Protein AF-A0A932PK89-F1 (afdb_monomer_lite)

Secondary structure (DSSP, 8-state):
----SSTTTTTHHHHGGG-S-------------HHHHHHHHHHHHHHHHHHHHHHHHHHHS-S---HHHHHHHHHHHHHHHHHHHHHHHHHHHHHHTS-----

Foldseek 3Di:
DDDPPVVVVVVVVVVVVPPPDPDPPPPPPDQCDPVNLVVLVVVLVVLVVVLVVLVVVLVVPPDDPDPVSVVSVVVSVVSVVVSVVSVVVSVVSVVVPDPPPDD

Sequence (103 aa):
MKNTWLSIALGLLFVSMLHAQNAPEKVVAGHPSSVEAQELRGDIDRLKVILNQMRTNLAFVQTSQTPLKHQFELETDAWQVILEQMDRRLKQMEERNQPEAGH

Structure (mmCIF, N/CA/C/O backbone):
data_AF-A0A932PK89-F1
#
_entry.id   AF-A0A932PK89-F1
#
loop_
_atom_site.group_PDB
_atom_site.id
_atom_site.type_symbol
_atom_site.label_atom_id
_atom_site.label_alt_id
_atom_site.label_comp_id
_atom_site.label_asym_id
_atom_site.label_entity_id
_atom_site.label_seq_id
_atom_site.pdbx_PDB_ins_code
_atom_site.Cartn_x
_atom_site.Cartn_y
_atom_site.Cartn_z
_atom_site.occupancy
_atom_site.B_iso_or_equiv
_atom_site.auth_seq_id
_atom_site.auth_comp_id
_atom_site.auth_asym_id
_atom_site.auth_atom_id
_atom_site.pdbx_PDB_model_num
ATOM 1 N N . MET A 1 1 ? 3.127 1.046 41.649 1.00 49.38 1 MET A N 1
ATOM 2 C CA . MET A 1 1 ? 4.149 1.768 40.860 1.00 49.38 1 MET A CA 1
ATOM 3 C C . MET A 1 1 ? 4.721 0.822 39.817 1.00 49.38 1 MET A C 1
ATOM 5 O O . MET A 1 1 ? 5.665 0.105 40.114 1.00 49.38 1 MET A O 1
ATOM 9 N N . LYS A 1 2 ? 4.092 0.726 38.645 1.00 52.34 2 LYS A N 1
ATOM 10 C CA . LYS A 1 2 ? 4.595 -0.038 37.498 1.00 52.34 2 LYS A CA 1
ATOM 11 C C . LYS A 1 2 ? 4.107 0.696 36.246 1.00 52.34 2 LYS A C 1
ATOM 13 O O . LYS A 1 2 ? 2.952 1.111 36.235 1.00 52.34 2 LYS A O 1
ATOM 18 N N . ASN A 1 3 ? 4.984 0.843 35.253 1.00 50.16 3 ASN A N 1
ATOM 19 C CA . ASN A 1 3 ? 4.711 1.305 33.881 1.00 50.16 3 ASN A CA 1
ATOM 20 C C . ASN A 1 3 ? 5.036 2.781 33.570 1.00 50.16 3 ASN A C 1
ATOM 22 O O . ASN A 1 3 ? 4.229 3.498 32.995 1.00 50.16 3 ASN A O 1
ATOM 26 N N . THR A 1 4 ? 6.268 3.205 33.857 1.00 54.84 4 THR A N 1
ATOM 27 C CA . THR A 1 4 ? 6.900 4.405 33.261 1.00 54.84 4 THR A CA 1
ATOM 28 C C . THR A 1 4 ? 7.865 4.087 32.109 1.00 54.84 4 THR A C 1
ATOM 30 O O . THR A 1 4 ? 8.472 4.991 31.549 1.00 54.84 4 THR A O 1
ATOM 33 N N . TRP A 1 5 ? 7.990 2.818 31.706 1.00 44.22 5 TRP A N 1
ATOM 34 C CA . TRP A 1 5 ? 8.956 2.388 30.682 1.00 44.22 5 TRP A CA 1
ATOM 35 C C . TRP A 1 5 ? 8.375 2.268 29.264 1.00 44.22 5 TRP A C 1
ATOM 37 O O . TRP A 1 5 ? 9.141 2.121 28.317 1.00 44.22 5 TRP A O 1
ATOM 47 N N . LEU A 1 6 ? 7.051 2.385 29.079 1.00 45.72 6 LEU A N 1
ATOM 48 C CA . LEU A 1 6 ? 6.449 2.371 27.735 1.00 45.72 6 LEU A CA 1
ATOM 49 C C . LEU A 1 6 ? 6.528 3.728 27.009 1.00 45.72 6 LEU A C 1
ATOM 51 O O . LEU A 1 6 ? 6.453 3.758 25.785 1.00 45.72 6 LEU A O 1
ATOM 55 N N . SER A 1 7 ? 6.730 4.841 27.723 1.00 43.59 7 SER A N 1
ATOM 56 C CA . SER A 1 7 ? 6.731 6.180 27.107 1.00 43.59 7 SER A CA 1
ATOM 57 C C . SER A 1 7 ? 8.035 6.547 26.390 1.00 43.59 7 SER A C 1
ATOM 59 O O . SER A 1 7 ? 8.051 7.504 25.624 1.00 43.59 7 SER A O 1
ATOM 61 N N . ILE A 1 8 ? 9.123 5.794 26.587 1.00 47.47 8 ILE A N 1
ATOM 62 C CA . ILE A 1 8 ? 10.408 6.062 25.913 1.00 47.47 8 ILE A CA 1
ATOM 63 C C . ILE A 1 8 ? 10.453 5.398 24.526 1.00 47.47 8 ILE A C 1
ATOM 65 O O . ILE A 1 8 ? 11.032 5.953 23.594 1.00 47.47 8 ILE A O 1
ATOM 69 N N . ALA A 1 9 ? 9.770 4.264 24.344 1.00 44.50 9 ALA A N 1
ATOM 70 C CA . ALA A 1 9 ? 9.743 3.557 23.062 1.00 44.50 9 ALA A CA 1
ATOM 71 C C . ALA A 1 9 ? 8.959 4.313 21.970 1.00 44.50 9 ALA A C 1
ATOM 73 O O . ALA A 1 9 ? 9.275 4.182 20.792 1.00 44.50 9 ALA A O 1
ATOM 74 N N . LEU A 1 10 ? 7.987 5.153 22.350 1.00 48.03 10 LEU A N 1
ATOM 75 C CA . LEU A 1 10 ? 7.197 5.942 21.397 1.00 48.03 10 LEU A CA 1
ATOM 76 C C . LEU A 1 10 ? 7.881 7.259 20.975 1.00 48.03 10 LEU A C 1
ATOM 78 O O . LEU A 1 10 ? 7.523 7.836 19.953 1.00 48.03 10 LEU A O 1
ATOM 82 N N . GLY A 1 11 ? 8.887 7.727 21.726 1.00 40.34 11 GLY A N 1
ATOM 83 C CA . GLY A 1 11 ? 9.631 8.954 21.408 1.00 40.34 11 GLY A CA 1
ATOM 84 C C . GLY A 1 11 ? 10.766 8.762 20.394 1.00 40.34 11 GLY A C 1
ATOM 85 O O . GLY A 1 11 ? 11.139 9.702 19.696 1.00 40.34 11 GLY A O 1
ATOM 86 N N . LEU A 1 12 ? 11.301 7.544 20.267 1.00 46.66 12 LEU A N 1
ATOM 87 C CA . LEU A 1 12 ? 12.472 7.263 19.423 1.00 46.66 12 LEU A CA 1
ATOM 88 C C . LEU A 1 12 ? 12.148 7.040 17.938 1.00 46.66 12 LEU A C 1
ATOM 90 O O . LEU A 1 12 ? 13.052 7.121 17.107 1.00 46.66 12 LEU A O 1
ATOM 94 N N . LEU A 1 13 ? 10.877 6.842 17.578 1.00 46.97 13 LEU A N 1
ATOM 95 C CA . LEU A 1 13 ? 10.464 6.774 16.170 1.00 46.97 13 LEU A CA 1
ATOM 96 C C . LEU A 1 13 ? 10.252 8.158 15.536 1.00 46.97 13 LEU A C 1
ATOM 98 O O . LEU A 1 13 ? 10.355 8.281 14.320 1.00 46.97 13 LEU A O 1
ATOM 102 N N . PHE A 1 14 ? 10.046 9.217 16.330 1.00 47.09 14 PHE A N 1
ATOM 103 C CA . PHE A 1 14 ? 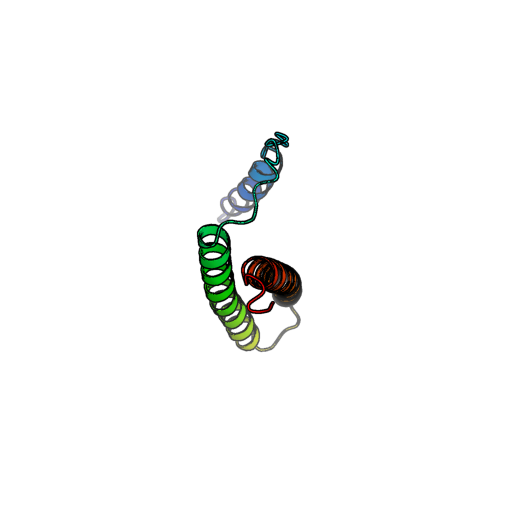9.831 10.571 15.797 1.00 47.09 14 PHE A CA 1
ATOM 104 C C . PHE A 1 14 ? 11.125 11.359 15.525 1.00 47.09 14 PHE A C 1
ATOM 106 O O . PHE A 1 14 ? 11.118 12.280 14.713 1.00 47.09 14 PHE A O 1
ATOM 113 N N . VAL A 1 15 ? 12.259 10.993 16.133 1.00 50.41 15 VAL A N 1
ATOM 114 C CA . VAL A 1 15 ? 13.535 11.722 15.949 1.00 50.41 15 VAL A CA 1
ATOM 115 C C . VAL A 1 15 ? 14.313 11.267 14.704 1.00 50.41 15 VAL A C 1
ATOM 117 O O . VAL A 1 15 ? 15.061 12.058 14.133 1.00 50.41 15 VAL A O 1
ATOM 120 N N . SER A 1 16 ? 14.090 10.045 14.202 1.00 42.69 16 SER A N 1
ATOM 121 C CA . SER A 1 16 ? 14.768 9.570 12.978 1.00 42.69 16 SER A CA 1
ATOM 122 C C . SER A 1 16 ? 14.267 10.237 11.691 1.00 42.69 16 SER A C 1
ATOM 124 O O . SER A 1 16 ? 14.961 10.197 10.679 1.00 42.69 16 SER A O 1
ATOM 126 N N . MET A 1 17 ? 13.103 10.896 11.712 1.00 45.72 17 MET A N 1
ATOM 127 C CA . MET A 1 17 ? 12.510 11.478 10.501 1.00 45.72 17 MET A CA 1
ATOM 128 C C . MET A 1 17 ? 13.026 12.888 10.159 1.00 45.72 17 MET A C 1
ATOM 130 O O . MET A 1 17 ? 12.781 13.374 9.061 1.00 45.72 17 MET A O 1
ATOM 134 N N . LEU A 1 18 ? 13.789 13.535 11.050 1.00 50.97 18 LEU A N 1
ATOM 135 C CA . LEU A 1 18 ? 14.327 14.888 10.827 1.00 50.97 18 LEU A CA 1
ATOM 136 C C . LEU A 1 18 ? 15.782 14.933 10.325 1.00 50.97 18 LEU A C 1
ATOM 138 O O . LEU A 1 18 ? 16.288 16.020 10.066 1.00 50.97 18 LEU A O 1
ATOM 142 N N . HIS A 1 19 ? 16.459 13.788 10.173 1.00 50.16 19 HIS A N 1
ATOM 143 C CA . HIS A 1 19 ? 17.871 13.721 9.752 1.00 50.16 19 HIS A CA 1
ATOM 144 C C . HIS A 1 19 ? 18.112 13.054 8.389 1.00 50.16 19 HIS A C 1
ATOM 146 O O . HIS A 1 19 ? 19.263 12.924 7.970 1.00 50.16 19 HIS A O 1
ATOM 152 N N . ALA A 1 20 ? 17.063 12.682 7.649 1.00 40.38 20 ALA A N 1
ATOM 153 C CA . ALA A 1 20 ? 17.201 12.205 6.273 1.00 40.38 20 ALA A CA 1
ATOM 154 C C . ALA A 1 20 ? 17.361 13.395 5.312 1.00 40.38 20 ALA A C 1
ATOM 156 O O . ALA A 1 20 ? 16.436 13.845 4.645 1.00 40.38 20 ALA A O 1
ATOM 157 N N . GLN A 1 21 ? 18.572 13.937 5.353 1.00 42.41 21 GLN A N 1
ATOM 158 C CA . GLN A 1 21 ? 19.267 14.732 4.353 1.00 42.41 21 GLN A CA 1
ATOM 159 C C . GLN A 1 21 ? 18.590 14.793 2.972 1.00 42.41 21 GLN A C 1
ATOM 161 O O . GLN A 1 21 ? 18.643 13.848 2.189 1.00 42.41 21 GLN A O 1
ATOM 166 N N . ASN A 1 22 ? 18.072 15.977 2.639 1.00 49.50 22 ASN A N 1
ATOM 167 C CA . ASN A 1 22 ? 17.927 16.439 1.262 1.00 49.50 22 ASN A CA 1
ATOM 168 C C . ASN A 1 22 ? 19.327 16.629 0.653 1.00 49.50 22 ASN A C 1
ATOM 170 O O . ASN A 1 22 ? 19.839 17.746 0.580 1.00 49.50 22 ASN A O 1
ATOM 174 N N . ALA A 1 23 ? 19.961 15.538 0.235 1.00 46.69 23 ALA A N 1
ATOM 175 C CA . ALA A 1 23 ? 20.981 15.606 -0.796 1.00 46.69 23 ALA A CA 1
ATOM 176 C C . ALA A 1 23 ? 20.247 15.606 -2.148 1.00 46.69 23 ALA A C 1
ATOM 178 O O . ALA A 1 23 ? 19.472 14.682 -2.400 1.00 46.69 23 ALA A O 1
ATOM 179 N N . PRO A 1 24 ? 20.436 16.608 -3.025 1.00 47.59 24 PRO A N 1
ATOM 180 C CA . PRO A 1 24 ? 19.982 16.493 -4.400 1.00 47.59 24 PRO A CA 1
ATOM 181 C C . PRO A 1 24 ? 20.883 15.466 -5.087 1.00 47.59 24 PRO A C 1
ATOM 183 O O . PRO A 1 24 ? 21.934 15.800 -5.637 1.00 47.59 24 PRO A O 1
ATOM 186 N N . GLU A 1 25 ? 20.502 14.193 -5.007 1.00 46.31 25 GLU A N 1
ATOM 187 C CA . GLU A 1 25 ? 21.102 13.167 -5.838 1.00 46.31 25 GLU A CA 1
ATOM 188 C C . GLU A 1 25 ? 20.790 13.539 -7.288 1.00 46.31 25 GLU A C 1
ATOM 190 O O . GLU A 1 25 ? 19.639 13.681 -7.707 1.00 46.31 25 GLU A O 1
ATOM 195 N N . LYS A 1 26 ? 21.859 13.842 -8.018 1.00 48.66 26 LYS A N 1
ATOM 196 C CA . LYS A 1 26 ? 21.868 14.226 -9.421 1.00 48.66 26 LYS A CA 1
ATOM 197 C C . LYS A 1 26 ? 21.039 13.211 -10.207 1.00 48.66 26 LYS A C 1
ATOM 199 O O . LYS A 1 26 ? 21.517 12.113 -10.474 1.00 48.66 26 LYS A O 1
ATOM 204 N N . VAL A 1 27 ? 19.820 13.595 -10.591 1.00 45.44 27 VAL A N 1
ATOM 205 C CA . VAL A 1 27 ? 18.968 12.816 -11.494 1.00 45.44 27 VAL A CA 1
ATOM 206 C C . VAL A 1 27 ? 19.680 12.774 -12.840 1.00 45.44 27 VAL A C 1
ATOM 208 O O . VAL A 1 27 ? 19.546 13.665 -13.679 1.00 45.44 27 VAL A O 1
ATOM 211 N N . VAL A 1 28 ? 20.519 11.758 -13.023 1.00 49.22 28 VAL A N 1
ATOM 212 C CA . VAL A 1 28 ? 20.955 11.335 -14.343 1.00 49.22 28 VAL A CA 1
ATOM 213 C C . VAL A 1 28 ? 19.672 10.905 -15.031 1.00 49.22 28 VAL A C 1
ATOM 215 O O . VAL A 1 28 ? 19.090 9.882 -14.687 1.00 49.22 28 VAL A O 1
ATOM 218 N N . ALA A 1 29 ? 19.191 11.740 -15.948 1.00 48.00 29 ALA A N 1
ATOM 219 C CA . ALA A 1 29 ? 18.117 11.409 -16.869 1.00 48.00 29 ALA A CA 1
ATOM 220 C C . ALA A 1 29 ? 18.612 10.302 -17.818 1.00 48.00 29 ALA A C 1
ATOM 222 O O . ALA A 1 29 ? 18.921 10.542 -18.982 1.00 48.00 29 ALA A O 1
ATOM 223 N N . GLY A 1 30 ? 18.783 9.097 -17.278 1.00 50.53 30 GLY A N 1
ATOM 224 C CA . GLY A 1 30 ? 18.934 7.862 -18.024 1.00 50.53 30 GLY A CA 1
ATOM 225 C C . GLY A 1 30 ? 17.550 7.338 -18.373 1.00 50.53 30 GLY A C 1
ATOM 226 O O . GLY A 1 30 ? 1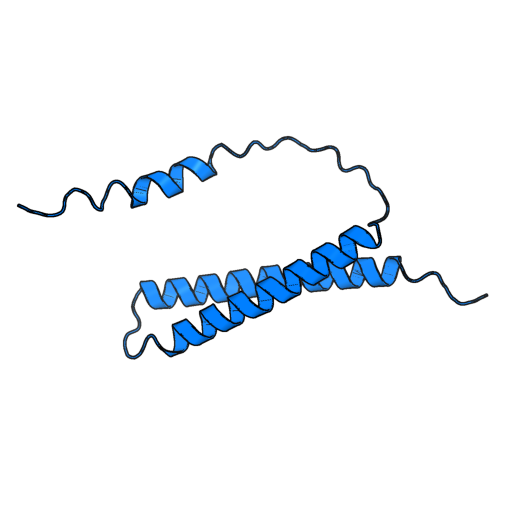6.596 7.524 -17.617 1.00 50.53 30 GLY A O 1
ATOM 227 N N . HIS A 1 31 ? 17.423 6.716 -19.542 1.00 58.62 31 HIS A N 1
ATOM 228 C CA . HIS A 1 31 ? 16.224 5.950 -19.862 1.00 58.62 31 HIS A CA 1
ATOM 229 C C . HIS A 1 31 ? 16.000 4.913 -18.751 1.00 58.62 31 HIS A C 1
ATOM 231 O O . HIS A 1 31 ? 16.977 4.254 -18.389 1.00 58.62 31 HIS A O 1
ATOM 237 N N . PRO A 1 32 ? 14.775 4.774 -18.207 1.00 61.22 32 PRO A N 1
ATOM 238 C CA . PRO A 1 32 ? 14.511 3.788 -17.168 1.00 61.22 32 PRO A CA 1
ATOM 239 C C . PRO A 1 32 ? 14.853 2.409 -17.721 1.00 61.22 32 PRO A C 1
ATOM 241 O O . PRO A 1 32 ? 14.239 1.950 -18.691 1.00 61.22 32 PRO A O 1
ATOM 244 N N . SER A 1 33 ? 15.876 1.778 -17.150 1.00 72.44 33 SER A N 1
ATOM 245 C CA . SER A 1 33 ? 16.340 0.482 -17.629 1.00 72.44 33 SER A CA 1
ATOM 246 C C . SER A 1 33 ? 15.248 -0.575 -17.429 1.00 72.44 33 SER A C 1
ATOM 248 O O . SER A 1 33 ? 14.407 -0.475 -16.534 1.00 72.44 33 SER A O 1
ATOM 250 N N . SER A 1 34 ? 15.233 -1.617 -18.263 1.00 79.12 34 SER A N 1
ATOM 251 C CA . SER A 1 34 ? 14.292 -2.738 -18.099 1.00 79.12 34 SER A CA 1
ATOM 252 C C . SER A 1 34 ? 14.395 -3.394 -16.713 1.00 79.12 34 SER A C 1
ATOM 254 O O . SER A 1 34 ? 13.403 -3.914 -16.206 1.00 79.12 34 SER A O 1
ATOM 256 N N . VAL A 1 35 ? 15.573 -3.314 -16.087 1.00 85.25 35 VAL A N 1
ATOM 257 C CA . VAL A 1 35 ? 15.842 -3.776 -14.720 1.00 85.25 35 VAL A CA 1
ATOM 258 C C . VAL A 1 35 ? 15.062 -2.950 -13.695 1.00 85.25 35 VAL A C 1
ATOM 260 O O . VAL A 1 35 ? 14.353 -3.528 -12.877 1.00 85.25 35 VAL A O 1
ATOM 263 N N . GLU A 1 36 ? 15.096 -1.618 -13.784 1.00 88.06 36 GLU A N 1
ATOM 264 C CA . GLU A 1 36 ? 14.345 -0.732 -12.876 1.00 88.06 36 GLU A CA 1
ATOM 265 C C . GLU A 1 36 ? 12.830 -0.970 -12.953 1.00 88.06 36 GLU A C 1
ATOM 267 O O . GLU A 1 36 ? 12.141 -0.978 -11.932 1.00 88.06 36 GLU A O 1
ATOM 272 N N . ALA A 1 37 ? 12.295 -1.204 -14.157 1.00 90.81 37 ALA A N 1
ATOM 273 C CA . ALA A 1 37 ? 10.879 -1.532 -14.327 1.00 90.81 37 ALA A CA 1
ATOM 274 C C . ALA A 1 37 ? 10.524 -2.877 -13.665 1.00 90.81 37 ALA A C 1
ATOM 276 O O . ALA A 1 37 ? 9.469 -3.012 -13.043 1.00 90.81 37 ALA A O 1
ATOM 277 N N . GLN A 1 38 ? 11.414 -3.868 -13.758 1.00 91.56 38 GLN A N 1
ATOM 278 C CA . GLN A 1 38 ? 11.214 -5.178 -13.143 1.00 91.56 38 GLN A CA 1
ATOM 279 C C . GLN A 1 38 ? 11.279 -5.118 -11.610 1.00 91.56 38 GLN A C 1
ATOM 281 O O . GLN A 1 38 ? 10.455 -5.743 -10.939 1.00 91.56 38 GLN A O 1
ATOM 286 N N . GLU A 1 39 ? 12.212 -4.347 -11.054 1.00 94.44 39 GLU A N 1
ATOM 287 C CA . GLU A 1 39 ? 12.310 -4.105 -9.611 1.00 94.44 39 GLU A CA 1
ATOM 288 C C . GLU A 1 39 ? 11.056 -3.401 -9.083 1.00 94.44 39 GLU A C 1
ATOM 290 O O . GLU A 1 39 ? 10.422 -3.891 -8.145 1.00 94.44 39 GLU A O 1
ATOM 295 N N . LEU A 1 40 ? 10.625 -2.325 -9.753 1.00 95.12 40 LEU A N 1
ATOM 296 C CA . LEU A 1 40 ? 9.414 -1.588 -9.389 1.00 95.12 40 LEU A CA 1
ATOM 297 C C . LEU A 1 40 ? 8.165 -2.480 -9.428 1.00 95.12 40 LEU A C 1
ATOM 299 O O . LEU A 1 40 ? 7.315 -2.394 -8.540 1.00 95.12 40 LEU A O 1
ATOM 303 N N . ARG A 1 41 ? 8.055 -3.362 -10.428 1.00 96.69 41 ARG A N 1
ATOM 304 C CA . ARG A 1 41 ? 6.973 -4.352 -10.511 1.00 96.69 41 ARG A CA 1
ATOM 305 C C . ARG A 1 41 ? 6.990 -5.307 -9.318 1.00 96.69 41 ARG A C 1
ATOM 307 O O . ARG A 1 41 ? 5.948 -5.519 -8.700 1.00 96.69 41 ARG A O 1
ATOM 314 N N . GLY A 1 42 ? 8.166 -5.816 -8.950 1.00 97.25 42 GLY A N 1
ATOM 315 C CA . GLY A 1 42 ? 8.330 -6.671 -7.773 1.00 97.25 42 GLY A CA 1
ATOM 316 C C . GLY A 1 42 ? 7.919 -5.982 -6.468 1.00 97.25 42 GLY A C 1
ATOM 317 O O . GLY A 1 42 ? 7.266 -6.595 -5.621 1.00 97.25 42 GLY A O 1
ATOM 318 N N . ASP A 1 43 ? 8.248 -4.702 -6.312 1.00 97.19 43 ASP A N 1
ATOM 319 C CA . ASP A 1 43 ? 7.868 -3.927 -5.130 1.00 97.19 43 ASP A CA 1
ATOM 320 C C . ASP A 1 43 ? 6.364 -3.646 -5.070 1.00 97.19 43 ASP A C 1
ATOM 322 O O . ASP A 1 43 ? 5.754 -3.791 -4.007 1.00 97.19 43 ASP A O 1
ATOM 326 N N . ILE A 1 44 ? 5.738 -3.327 -6.207 1.00 98.12 44 ILE A N 1
ATOM 327 C CA . ILE A 1 44 ? 4.279 -3.176 -6.303 1.00 98.12 44 ILE A CA 1
ATOM 328 C C . ILE A 1 44 ? 3.575 -4.469 -5.881 1.00 98.12 44 ILE A C 1
ATOM 330 O O . ILE A 1 44 ? 2.623 -4.417 -5.099 1.00 98.12 44 ILE A O 1
ATOM 334 N N . ASP A 1 45 ? 4.041 -5.628 -6.349 1.00 97.94 45 ASP A N 1
ATOM 335 C CA . ASP A 1 45 ? 3.427 -6.917 -6.016 1.00 97.94 45 ASP A CA 1
ATOM 336 C C . ASP A 1 45 ? 3.526 -7.226 -4.515 1.00 97.94 45 ASP A C 1
ATOM 338 O O . ASP A 1 45 ? 2.542 -7.640 -3.894 1.00 97.94 45 ASP A O 1
ATOM 342 N N . ARG A 1 46 ? 4.675 -6.945 -3.889 1.00 98.00 46 ARG A N 1
ATOM 343 C CA . ARG A 1 46 ? 4.844 -7.085 -2.432 1.00 98.00 46 ARG A CA 1
ATOM 344 C C . ARG A 1 46 ? 3.919 -6.146 -1.660 1.00 98.00 46 ARG A C 1
ATOM 346 O O . ARG A 1 46 ? 3.264 -6.575 -0.708 1.00 98.00 46 ARG A O 1
ATOM 353 N N . LEU A 1 47 ? 3.831 -4.881 -2.070 1.00 97.50 47 LEU A N 1
ATOM 354 C CA . LEU A 1 47 ? 2.975 -3.897 -1.407 1.00 97.50 47 LEU A CA 1
ATOM 355 C C . LEU A 1 47 ? 1.488 -4.246 -1.539 1.00 97.50 47 LEU A C 1
ATOM 357 O O . LEU A 1 47 ? 0.752 -4.086 -0.566 1.00 97.50 47 LEU A O 1
ATOM 361 N N . LYS A 1 48 ? 1.046 -4.801 -2.678 1.00 98.06 48 LYS A N 1
ATOM 362 C CA . LYS A 1 48 ? -0.329 -5.312 -2.851 1.00 98.06 48 LYS A CA 1
ATOM 363 C C . LYS A 1 48 ? -0.665 -6.376 -1.800 1.00 98.06 48 LYS A C 1
ATOM 365 O O . LYS A 1 48 ? -1.743 -6.327 -1.206 1.00 98.06 48 LYS A O 1
ATOM 370 N N . VAL A 1 49 ? 0.262 -7.300 -1.529 1.00 97.94 49 VAL A N 1
ATOM 371 C CA . VAL A 1 49 ? 0.087 -8.342 -0.500 1.00 97.94 49 VAL A CA 1
ATOM 372 C C . VAL A 1 49 ? -0.022 -7.730 0.898 1.00 97.94 49 VAL A C 1
ATOM 374 O O . VAL A 1 49 ? -0.952 -8.056 1.637 1.00 97.94 49 VAL A O 1
ATOM 377 N N . ILE A 1 50 ? 0.884 -6.814 1.252 1.00 97.31 50 ILE A N 1
ATOM 378 C CA . ILE A 1 50 ? 0.884 -6.150 2.567 1.00 97.31 50 ILE A CA 1
ATOM 379 C C . ILE A 1 50 ? -0.408 -5.354 2.773 1.00 97.31 50 ILE A C 1
ATOM 381 O O . ILE A 1 50 ? -1.059 -5.488 3.809 1.00 97.31 50 ILE A O 1
ATOM 385 N N . LEU A 1 51 ? -0.821 -4.573 1.775 1.00 96.81 51 LEU A N 1
ATOM 386 C CA . LEU A 1 51 ? -2.032 -3.761 1.844 1.00 96.81 51 LEU A CA 1
ATOM 387 C C . LEU A 1 51 ? -3.287 -4.627 2.012 1.00 96.81 51 LEU A C 1
ATOM 389 O O . LEU A 1 51 ? -4.192 -4.288 2.777 1.00 96.81 51 LEU A O 1
ATOM 393 N N . ASN A 1 52 ? -3.328 -5.786 1.351 1.00 96.06 52 ASN A N 1
ATOM 394 C CA . ASN A 1 52 ? -4.407 -6.747 1.542 1.00 96.06 52 ASN A CA 1
ATOM 395 C C . ASN A 1 52 ? -4.422 -7.328 2.967 1.00 96.06 52 ASN A C 1
ATOM 397 O O . ASN A 1 52 ? -5.493 -7.493 3.559 1.00 96.06 52 ASN A O 1
ATOM 401 N N . GLN A 1 53 ? -3.249 -7.586 3.552 1.00 95.56 53 GLN A N 1
ATOM 402 C CA . GLN A 1 53 ? -3.151 -8.022 4.944 1.00 95.56 53 GLN A CA 1
ATOM 403 C C . GLN A 1 53 ? -3.620 -6.932 5.917 1.00 95.56 53 GLN A C 1
ATOM 405 O O . GLN A 1 53 ? -4.343 -7.242 6.860 1.00 95.56 53 GLN A O 1
ATOM 410 N N . MET A 1 54 ? -3.280 -5.661 5.680 1.00 93.50 54 MET A N 1
ATOM 411 C CA . MET A 1 54 ? -3.763 -4.537 6.497 1.00 93.50 54 MET A CA 1
ATOM 412 C C . MET A 1 54 ? -5.293 -4.442 6.478 1.00 93.50 54 MET A C 1
ATOM 414 O O . MET A 1 54 ? -5.914 -4.371 7.538 1.00 93.50 54 MET A O 1
ATOM 418 N N . ARG A 1 55 ? -5.913 -4.543 5.294 1.00 92.69 55 ARG A N 1
ATOM 419 C CA . ARG A 1 55 ? -7.381 -4.557 5.138 1.00 92.69 55 ARG A CA 1
ATOM 420 C C . ARG A 1 55 ? -8.033 -5.740 5.844 1.00 92.69 55 ARG A C 1
ATOM 422 O O . ARG A 1 55 ? -9.048 -5.584 6.518 1.00 92.69 55 ARG A O 1
ATOM 429 N N . THR A 1 56 ? -7.428 -6.917 5.713 1.00 91.06 56 THR A N 1
ATOM 430 C CA . THR A 1 56 ? -7.886 -8.138 6.380 1.00 91.06 56 THR A CA 1
ATOM 431 C C . THR A 1 56 ? -7.825 -7.975 7.898 1.00 91.06 56 THR A C 1
ATOM 433 O O . THR A 1 56 ? -8.816 -8.213 8.584 1.00 91.06 56 THR A O 1
ATOM 436 N N . ASN A 1 57 ? -6.701 -7.487 8.428 1.00 87.69 57 ASN A N 1
ATOM 437 C CA . ASN A 1 57 ? -6.534 -7.212 9.854 1.00 87.69 57 ASN A CA 1
ATOM 438 C C . ASN A 1 57 ? -7.573 -6.203 10.355 1.00 87.69 57 ASN A C 1
ATOM 440 O O . ASN A 1 57 ? -8.177 -6.420 11.402 1.00 87.69 57 ASN A O 1
ATOM 444 N N . LEU A 1 58 ? -7.825 -5.139 9.589 1.00 87.94 58 LEU A N 1
ATOM 445 C CA . LEU A 1 58 ? -8.815 -4.118 9.919 1.00 87.94 58 LEU A CA 1
ATOM 446 C C . LEU A 1 58 ? -10.237 -4.695 10.017 1.00 87.94 58 LEU A C 1
ATOM 448 O O . LEU A 1 58 ? -10.985 -4.324 10.921 1.00 87.94 58 LEU A O 1
ATOM 452 N N . ALA A 1 59 ? -10.598 -5.641 9.144 1.00 85.06 59 ALA A N 1
ATOM 453 C CA . ALA A 1 59 ? -11.889 -6.329 9.198 1.00 85.06 59 ALA A CA 1
ATOM 454 C C . ALA A 1 59 ? -12.064 -7.178 10.475 1.00 85.06 59 ALA A C 1
ATOM 456 O O . ALA A 1 59 ? -13.185 -7.344 10.957 1.00 85.06 59 ALA A O 1
ATOM 457 N N . PHE A 1 60 ? -10.966 -7.676 11.057 1.00 81.44 60 PHE A N 1
ATOM 458 C CA . PHE A 1 60 ? -10.973 -8.410 12.327 1.00 81.44 60 PHE A CA 1
ATOM 459 C C . PHE A 1 60 ? -10.975 -7.512 13.568 1.00 81.44 60 PHE A C 1
ATOM 461 O O . PHE A 1 60 ? -11.236 -8.007 14.667 1.00 81.44 60 PHE A O 1
ATOM 468 N N . VAL A 1 61 ? -10.754 -6.200 13.425 1.00 79.25 61 VAL A N 1
ATOM 469 C CA . VAL A 1 61 ? -10.954 -5.227 14.511 1.00 79.25 61 VAL A CA 1
ATOM 470 C C . VAL A 1 61 ? -12.462 -5.005 14.683 1.00 79.25 61 VAL A C 1
ATOM 472 O O . VAL A 1 61 ? -13.057 -4.024 14.230 1.00 79.25 61 VAL A O 1
ATOM 475 N N . GLN A 1 62 ? -13.104 -5.998 15.299 1.00 63.53 62 GLN A N 1
ATOM 476 C CA . GLN A 1 62 ? -14.540 -6.047 15.520 1.00 63.53 62 GLN A CA 1
ATOM 477 C C . GLN A 1 62 ? -14.933 -5.076 16.650 1.00 63.53 62 GLN A C 1
ATOM 479 O O . GLN A 1 62 ? -14.376 -5.115 17.743 1.00 63.53 62 GLN A O 1
ATOM 484 N N . THR A 1 63 ? -15.964 -4.264 16.395 1.00 59.16 63 THR A N 1
ATOM 485 C CA . THR A 1 63 ? -16.904 -3.659 17.373 1.00 59.16 63 THR A CA 1
ATOM 486 C C . THR A 1 63 ? -16.682 -2.272 17.991 1.00 59.16 63 THR A C 1
ATOM 488 O O . THR A 1 63 ? -17.574 -1.813 18.697 1.00 59.16 63 THR A O 1
ATOM 491 N N . SER A 1 64 ? -15.639 -1.499 17.683 1.00 60.78 64 SER A N 1
ATOM 492 C CA . SER A 1 64 ? -15.647 -0.072 18.078 1.00 60.78 64 SER A CA 1
ATOM 493 C C . SER A 1 64 ? -14.936 0.828 17.074 1.00 60.78 64 SER A C 1
ATOM 495 O O . SER A 1 64 ? -13.850 0.507 16.593 1.00 60.78 64 SER A O 1
ATOM 497 N N . GLN A 1 65 ? -15.561 1.967 16.745 1.00 68.25 65 GLN A N 1
ATOM 498 C CA . GLN A 1 65 ? -14.872 3.092 16.113 1.00 68.25 65 GLN A CA 1
ATOM 499 C C . GLN A 1 65 ? -13.891 3.662 17.136 1.00 68.25 65 GLN A C 1
ATOM 501 O O . GLN A 1 65 ? -14.192 4.593 17.879 1.00 68.25 65 GLN A O 1
ATOM 506 N N . THR A 1 66 ? -12.735 3.020 17.243 1.00 81.75 66 THR A N 1
ATOM 507 C CA . THR A 1 66 ? -11.636 3.520 18.054 1.00 81.75 66 THR A CA 1
ATOM 508 C C . THR A 1 66 ? -10.778 4.448 17.199 1.00 81.75 66 THR A C 1
ATOM 510 O O . THR A 1 66 ? -10.651 4.218 15.992 1.00 81.75 66 THR A O 1
ATOM 513 N N . PRO A 1 67 ? -10.131 5.461 17.800 1.00 84.25 67 PRO A N 1
ATOM 514 C CA . PRO A 1 67 ? -9.149 6.281 17.093 1.00 84.25 67 PRO A CA 1
ATOM 515 C C . PRO A 1 67 ? -8.066 5.444 16.397 1.00 84.25 67 PRO A C 1
ATOM 517 O O . PRO A 1 67 ? -7.650 5.771 15.293 1.00 84.25 67 PRO A O 1
ATOM 520 N N . LEU A 1 68 ? -7.669 4.319 17.002 1.00 84.75 68 LEU A N 1
ATOM 521 C CA . LEU A 1 68 ? -6.686 3.402 16.428 1.00 84.75 68 LEU A CA 1
ATOM 522 C C . LEU A 1 68 ? -7.195 2.719 15.150 1.00 84.75 68 LEU A C 1
ATOM 524 O O . LEU A 1 68 ? -6.463 2.628 14.171 1.00 84.75 68 LEU A O 1
ATOM 528 N N . LYS A 1 69 ? -8.455 2.267 15.133 1.00 87.19 69 LYS A N 1
ATOM 529 C CA . LYS A 1 69 ? -9.072 1.706 13.924 1.00 87.19 69 LYS A CA 1
ATOM 530 C C . LYS A 1 69 ? -9.095 2.738 12.796 1.00 87.19 69 LYS A C 1
ATOM 532 O O . LYS A 1 69 ? -8.703 2.425 11.677 1.00 87.19 69 LYS A O 1
ATOM 537 N N . HIS A 1 70 ? -9.512 3.961 13.115 1.00 89.75 70 HIS A N 1
ATOM 538 C CA . HIS A 1 70 ? -9.570 5.040 12.137 1.00 89.75 70 HIS A CA 1
ATOM 539 C C . HIS A 1 70 ? -8.184 5.397 11.583 1.00 89.75 70 HIS A C 1
ATOM 541 O O . HIS A 1 70 ? -8.029 5.622 10.388 1.00 89.75 70 HIS A O 1
ATOM 547 N N . GLN A 1 71 ? -7.150 5.376 12.427 1.00 89.69 71 GLN A N 1
ATOM 548 C CA . GLN A 1 71 ? -5.777 5.570 11.971 1.00 89.69 71 GLN A CA 1
ATOM 549 C C . GLN A 1 71 ? -5.353 4.496 10.954 1.00 89.69 71 GLN A C 1
ATOM 551 O O . GLN A 1 71 ? -4.790 4.834 9.917 1.00 89.69 71 GLN A O 1
ATOM 556 N N . PHE A 1 72 ? -5.674 3.222 11.196 1.00 91.12 72 PHE A N 1
ATOM 557 C CA . PHE A 1 72 ? -5.378 2.153 10.236 1.00 91.12 72 PHE A CA 1
ATOM 558 C C . PHE A 1 72 ? -6.163 2.277 8.921 1.00 91.12 72 PHE A C 1
ATOM 560 O O . PHE A 1 72 ? -5.638 1.909 7.868 1.00 91.12 72 PHE A O 1
ATOM 567 N N . GLU A 1 73 ? -7.395 2.795 8.957 1.00 92.44 73 GLU A N 1
ATOM 568 C CA . GLU A 1 73 ? -8.169 3.131 7.751 1.00 92.44 73 GLU A CA 1
ATOM 569 C C . GLU A 1 73 ? -7.434 4.191 6.920 1.00 92.44 73 GLU A C 1
ATOM 571 O O . GLU A 1 73 ? -7.136 3.953 5.751 1.00 92.44 73 GLU A O 1
ATOM 576 N N . LEU A 1 74 ? -7.037 5.304 7.547 1.00 95.19 74 LEU A N 1
ATOM 577 C CA . LEU A 1 74 ? -6.305 6.384 6.878 1.00 95.19 74 LEU A CA 1
ATOM 578 C C . LEU A 1 74 ? -4.961 5.917 6.302 1.00 95.19 74 LEU A C 1
ATOM 580 O O . LEU A 1 74 ? -4.601 6.290 5.187 1.00 95.19 74 LEU A O 1
ATOM 584 N N . GLU A 1 75 ? -4.216 5.093 7.040 1.00 94.69 75 GLU A N 1
ATOM 585 C CA . GLU A 1 75 ? -2.951 4.530 6.560 1.00 94.69 75 GLU A CA 1
ATOM 586 C C . GLU A 1 75 ? -3.172 3.595 5.363 1.00 94.69 75 GLU A C 1
ATOM 588 O O . GLU A 1 75 ? -2.432 3.664 4.382 1.00 94.69 75 GLU A O 1
ATOM 593 N N . THR A 1 76 ? -4.216 2.760 5.398 1.00 95.25 76 THR A N 1
ATOM 594 C CA . THR A 1 76 ? -4.589 1.891 4.269 1.00 95.25 76 THR A CA 1
ATOM 595 C C . THR A 1 76 ? -4.914 2.716 3.021 1.00 95.25 76 THR A C 1
ATOM 597 O O . THR A 1 76 ? -4.469 2.373 1.923 1.00 95.25 76 THR A O 1
ATOM 600 N N . ASP A 1 77 ? -5.642 3.821 3.180 1.00 96.56 77 ASP A N 1
ATOM 601 C CA . ASP A 1 77 ? -5.993 4.715 2.075 1.00 96.56 77 ASP A CA 1
ATOM 602 C C . ASP A 1 77 ? -4.761 5.439 1.513 1.00 96.56 77 ASP A C 1
ATOM 604 O O . ASP A 1 77 ? -4.572 5.503 0.296 1.00 96.56 77 ASP A O 1
ATOM 608 N N . ALA A 1 78 ? -3.864 5.919 2.378 1.00 97.50 78 ALA A N 1
ATOM 609 C CA . ALA A 1 78 ? -2.621 6.561 1.956 1.00 97.50 78 ALA A CA 1
ATOM 610 C C . ALA A 1 78 ? -1.724 5.603 1.152 1.00 97.50 78 ALA A C 1
ATOM 612 O O . ALA A 1 78 ? -1.227 5.959 0.078 1.00 97.50 78 ALA A O 1
ATOM 613 N N . TRP A 1 79 ? -1.555 4.367 1.630 1.00 97.06 79 TRP A N 1
ATOM 614 C CA . TRP A 1 79 ? -0.771 3.353 0.925 1.00 97.06 79 TRP A CA 1
ATOM 615 C C . TRP A 1 79 ? -1.399 2.944 -0.407 1.00 97.06 79 TRP A C 1
ATOM 617 O O . TRP A 1 79 ? -0.666 2.723 -1.371 1.00 97.06 79 TRP A O 1
ATOM 627 N N . GLN A 1 80 ? -2.731 2.905 -0.502 1.00 97.94 80 GLN A N 1
ATOM 628 C CA . GLN A 1 80 ? -3.424 2.676 -1.771 1.00 97.94 80 GLN A CA 1
ATOM 629 C C . GLN A 1 80 ? -3.084 3.767 -2.801 1.00 97.94 80 GLN A C 1
ATOM 631 O O . GLN A 1 80 ? -2.745 3.441 -3.938 1.00 97.94 80 GLN A O 1
ATOM 636 N N . VAL A 1 81 ? -3.097 5.047 -2.409 1.00 98.12 81 VAL A N 1
ATOM 637 C CA . VAL A 1 81 ? -2.744 6.162 -3.310 1.00 98.12 81 VAL A CA 1
ATOM 638 C C . VAL A 1 81 ? -1.301 6.049 -3.807 1.00 98.12 81 VAL A C 1
ATOM 640 O O . VAL A 1 81 ? -1.038 6.247 -4.997 1.00 98.12 81 VAL A O 1
ATOM 643 N N . ILE A 1 82 ? -0.360 5.712 -2.921 1.00 96.88 82 ILE A N 1
ATOM 644 C CA . ILE A 1 82 ? 1.052 5.514 -3.286 1.00 96.88 82 ILE A CA 1
ATOM 645 C C . ILE A 1 82 ? 1.187 4.349 -4.273 1.00 96.88 82 ILE A C 1
ATOM 647 O O . ILE A 1 82 ? 1.857 4.480 -5.299 1.00 96.88 82 ILE A O 1
ATOM 651 N N . LEU A 1 83 ? 0.506 3.234 -4.007 1.00 97.81 83 LEU A N 1
ATOM 652 C CA . LEU A 1 83 ? 0.533 2.053 -4.864 1.00 97.81 83 LEU A CA 1
ATOM 653 C C . LEU A 1 83 ? 0.011 2.357 -6.273 1.00 97.81 83 LEU A C 1
ATOM 655 O O . LEU A 1 83 ? 0.625 1.964 -7.261 1.00 97.81 83 LEU A O 1
ATOM 659 N N . GLU A 1 84 ? -1.073 3.124 -6.383 1.00 97.94 84 GLU A N 1
ATOM 660 C CA . GLU A 1 84 ? -1.611 3.569 -7.671 1.00 97.94 84 GLU A CA 1
ATOM 661 C C . GLU A 1 84 ? -0.657 4.500 -8.428 1.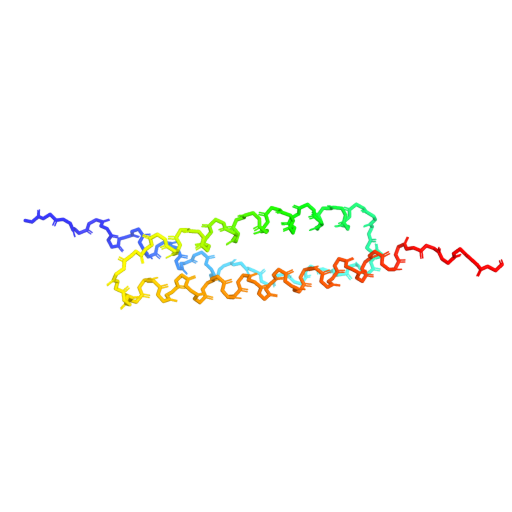00 97.94 84 GLU A C 1
ATOM 663 O O . GLU A 1 84 ? -0.576 4.449 -9.657 1.00 97.94 84 GLU A O 1
ATOM 668 N N . GLN A 1 85 ? 0.076 5.366 -7.723 1.00 97.69 85 GLN A N 1
ATOM 669 C CA . GLN A 1 85 ? 1.108 6.198 -8.343 1.00 97.69 85 GLN A CA 1
ATOM 670 C C . GLN A 1 85 ? 2.262 5.349 -8.883 1.00 97.69 85 GLN A C 1
ATOM 672 O O . GLN A 1 85 ? 2.733 5.603 -9.994 1.00 97.69 85 GLN A O 1
ATOM 677 N N . MET A 1 86 ? 2.703 4.341 -8.127 1.00 96.81 86 MET A N 1
ATOM 678 C CA . MET A 1 86 ? 3.747 3.409 -8.557 1.00 96.81 86 MET A CA 1
ATOM 679 C C . MET A 1 86 ? 3.305 2.602 -9.782 1.00 96.81 86 MET A C 1
ATOM 681 O O . MET A 1 86 ? 4.060 2.513 -10.747 1.00 96.81 86 MET A O 1
ATOM 685 N N . ASP A 1 87 ? 2.070 2.099 -9.792 1.00 97.06 87 ASP A N 1
ATOM 686 C CA . ASP A 1 87 ? 1.501 1.339 -10.914 1.00 97.06 87 ASP A CA 1
ATOM 687 C C . ASP A 1 87 ? 1.424 2.198 -12.193 1.00 97.06 87 ASP A C 1
ATOM 689 O O . ASP A 1 87 ? 1.870 1.780 -13.264 1.00 97.06 87 ASP A O 1
ATOM 693 N N . ARG A 1 88 ? 0.999 3.469 -12.075 1.00 96.81 88 ARG A N 1
ATOM 694 C CA . ARG A 1 88 ? 1.039 4.430 -13.195 1.00 96.81 88 ARG A CA 1
ATOM 695 C C . ARG A 1 88 ? 2.456 4.683 -13.711 1.00 96.81 88 ARG A C 1
ATOM 697 O O . ARG A 1 88 ? 2.648 4.761 -14.923 1.00 96.81 88 ARG A O 1
ATOM 704 N N . ARG A 1 89 ? 3.442 4.827 -12.818 1.00 94.25 89 ARG A N 1
ATOM 705 C CA . ARG A 1 89 ? 4.853 5.020 -13.204 1.00 94.25 89 ARG A CA 1
ATOM 706 C C . ARG A 1 89 ? 5.400 3.800 -13.934 1.00 94.25 89 ARG A C 1
ATOM 708 O O . ARG A 1 89 ? 6.046 3.966 -14.963 1.00 94.25 89 ARG A O 1
ATOM 715 N N . LEU A 1 90 ? 5.106 2.601 -13.436 1.00 94.94 90 LEU A N 1
ATOM 716 C CA . LEU A 1 90 ? 5.507 1.350 -14.070 1.00 94.94 90 LEU A CA 1
ATOM 717 C C . LEU A 1 90 ? 4.928 1.237 -15.481 1.00 94.94 90 LEU A C 1
ATOM 719 O O . LEU A 1 90 ? 5.673 0.990 -16.424 1.00 94.94 90 LEU A O 1
ATOM 723 N N . LYS A 1 91 ? 3.631 1.518 -15.647 1.00 93.00 91 LYS A N 1
ATOM 724 C CA . LYS A 1 91 ? 2.982 1.510 -16.962 1.00 93.00 91 LYS A CA 1
ATOM 725 C C . LYS A 1 91 ? 3.675 2.452 -17.954 1.00 93.00 91 LYS A C 1
ATOM 727 O O . LYS A 1 91 ? 3.966 2.052 -19.073 1.00 93.00 91 LYS A O 1
ATOM 732 N N . GLN A 1 92 ? 4.014 3.671 -17.529 1.00 92.19 92 GLN A N 1
ATOM 733 C CA . GLN A 1 92 ? 4.745 4.626 -18.373 1.00 92.19 92 GLN A CA 1
ATOM 734 C C . GLN A 1 92 ? 6.158 4.147 -18.737 1.00 92.19 92 GLN A C 1
ATOM 736 O O . GLN A 1 92 ? 6.637 4.428 -19.834 1.00 92.19 92 GLN A O 1
ATOM 741 N N . MET A 1 93 ? 6.852 3.457 -17.827 1.00 89.31 93 MET A N 1
ATOM 742 C CA . MET A 1 93 ? 8.169 2.872 -18.105 1.00 89.31 93 MET A CA 1
ATOM 743 C C . MET A 1 93 ? 8.066 1.723 -19.111 1.00 89.31 93 MET A C 1
ATOM 745 O O . MET A 1 93 ? 8.871 1.645 -20.034 1.00 89.31 93 MET A O 1
ATOM 749 N N . GLU A 1 94 ? 7.059 0.864 -18.968 1.00 88.50 94 GLU A N 1
ATOM 750 C CA . GLU A 1 94 ? 6.809 -0.258 -19.878 1.00 88.50 94 GLU A CA 1
ATOM 751 C C . GLU A 1 94 ? 6.409 0.212 -21.279 1.00 88.50 94 GLU A C 1
ATOM 753 O O . GLU A 1 94 ? 6.905 -0.333 -22.261 1.00 88.50 94 GLU A O 1
ATOM 758 N N . GLU A 1 95 ? 5.582 1.255 -21.380 1.00 88.44 95 GLU A N 1
ATOM 759 C CA . GLU A 1 95 ? 5.218 1.890 -22.654 1.00 88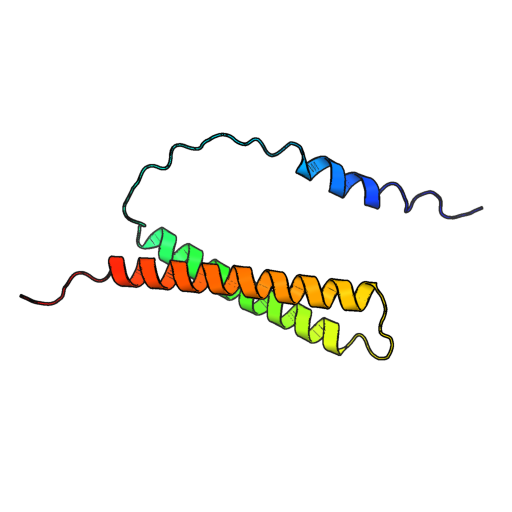.44 95 GLU A CA 1
ATOM 760 C C . GLU A 1 95 ? 6.440 2.495 -23.361 1.00 88.44 95 GLU A C 1
ATOM 762 O O . GLU A 1 95 ? 6.587 2.342 -24.568 1.00 88.44 95 GLU A O 1
ATOM 767 N N . ARG A 1 96 ? 7.357 3.135 -22.621 1.00 83.94 96 ARG A N 1
ATOM 768 C CA . ARG A 1 96 ? 8.601 3.699 -23.185 1.00 83.94 96 ARG A CA 1
ATOM 769 C C . ARG A 1 96 ? 9.605 2.640 -23.638 1.00 83.94 96 ARG A C 1
ATOM 771 O O . ARG A 1 96 ? 10.404 2.910 -24.528 1.00 83.94 96 ARG A O 1
ATOM 778 N N . ASN A 1 97 ? 9.589 1.472 -23.003 1.00 73.81 97 ASN A N 1
ATOM 779 C CA . ASN A 1 97 ? 10.525 0.383 -23.273 1.00 73.81 97 ASN A CA 1
ATOM 780 C C . ASN A 1 97 ? 10.021 -0.597 -24.345 1.00 73.81 97 ASN A C 1
ATOM 782 O O . ASN A 1 97 ? 10.749 -1.527 -2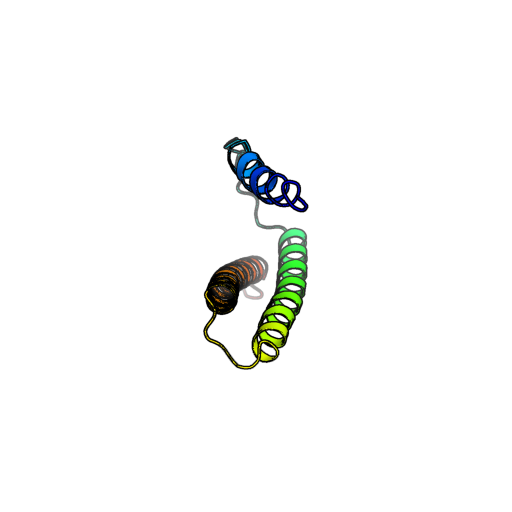4.690 1.00 73.81 97 ASN A O 1
ATOM 786 N N . GLN A 1 98 ? 8.816 -0.402 -24.892 1.00 69.75 98 GLN A N 1
ATOM 787 C CA . GLN A 1 98 ? 8.377 -1.081 -26.110 1.00 69.75 98 GLN A CA 1
ATOM 788 C C . GLN A 1 98 ? 8.959 -0.343 -27.325 1.00 69.75 98 GLN A C 1
ATOM 790 O O . GLN A 1 98 ? 8.526 0.772 -27.615 1.00 69.75 98 GLN A O 1
ATOM 795 N N . PRO A 1 99 ? 9.943 -0.916 -28.045 1.00 59.00 99 PRO A N 1
ATOM 796 C CA . PRO A 1 99 ? 10.378 -0.329 -29.300 1.00 59.00 99 PRO A CA 1
ATOM 797 C C . PRO A 1 99 ? 9.223 -0.443 -30.297 1.00 59.00 99 PRO A C 1
ATOM 799 O O . PRO A 1 99 ? 8.630 -1.514 -30.425 1.00 59.00 99 PRO A O 1
ATOM 802 N N . GLU A 1 100 ? 8.911 0.660 -30.978 1.00 59.62 100 GLU A N 1
ATOM 803 C CA . GLU A 1 100 ? 7.992 0.729 -32.117 1.00 59.62 100 GLU A CA 1
ATOM 804 C C . GLU A 1 100 ? 8.272 -0.441 -33.078 1.00 59.62 100 GLU A C 1
ATOM 806 O O . GLU A 1 100 ? 9.189 -0.404 -33.899 1.00 59.62 100 GLU A O 1
ATOM 811 N N . ALA A 1 101 ? 7.494 -1.518 -32.966 1.00 55.62 101 ALA A N 1
ATOM 812 C CA . ALA A 1 101 ? 7.460 -2.587 -33.950 1.00 55.62 101 ALA A CA 1
ATOM 813 C C . ALA A 1 101 ? 6.623 -2.095 -35.135 1.00 55.62 101 ALA A C 1
ATOM 815 O O . ALA A 1 101 ? 5.488 -2.522 -35.334 1.00 55.62 101 ALA A O 1
ATOM 816 N N . GLY A 1 102 ? 7.156 -1.138 -35.888 1.00 55.66 102 GLY A N 1
ATOM 817 C CA . GLY A 1 102 ? 6.476 -0.627 -37.065 1.00 55.66 102 GLY A CA 1
ATOM 818 C C . GLY A 1 102 ? 7.164 0.573 -37.682 1.00 55.66 102 GLY A C 1
ATOM 819 O O . GLY A 1 102 ? 6.851 1.692 -37.307 1.00 55.66 102 GLY A O 1
ATOM 820 N N . HIS A 1 103 ? 8.014 0.328 -38.679 1.00 39.62 103 HIS A N 1
ATOM 821 C CA . HIS A 1 103 ? 7.907 0.846 -40.053 1.00 39.62 103 HIS A CA 1
ATOM 822 C C . HIS A 1 103 ? 8.940 0.139 -40.935 1.00 39.62 103 HIS A C 1
ATOM 824 O O . HIS A 1 103 ? 10.128 0.096 -40.544 1.00 39.62 103 HIS A O 1
#

pLDDT: mean 75.14, std 21.41, range [39.62, 98.12]

Radius of gyration: 20.45 Å; 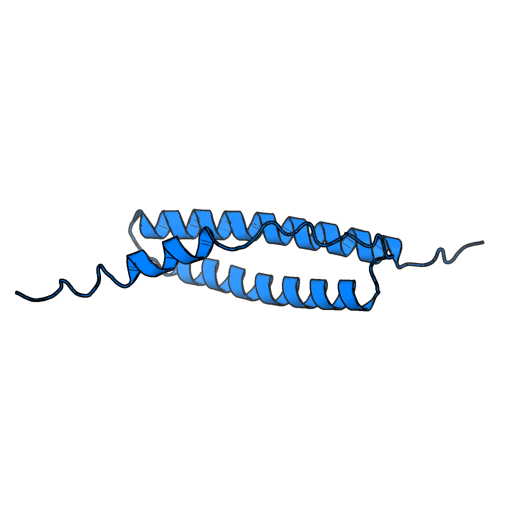chains: 1; bounding box: 39×25×81 Å